Protein AF-A0A3B8JKD3-F1 (afdb_monomer)

Structure (mmCIF, N/CA/C/O backbone):
data_AF-A0A3B8JKD3-F1
#
_entry.id   AF-A0A3B8JKD3-F1
#
loop_
_atom_site.group_PDB
_atom_site.id
_atom_site.type_symbol
_atom_site.label_atom_id
_atom_site.label_alt_id
_atom_site.label_comp_id
_atom_site.label_asym_id
_atom_site.label_entity_id
_atom_site.label_seq_id
_atom_site.pdbx_PDB_ins_code
_atom_site.Cartn_x
_atom_site.Cartn_y
_atom_site.Cartn_z
_atom_site.occupancy
_atom_site.B_iso_or_equiv
_atom_site.auth_seq_id
_atom_site.auth_comp_id
_atom_site.auth_asym_id
_atom_site.auth_atom_id
_atom_site.pdbx_PDB_model_num
ATOM 1 N N . MET A 1 1 ? 1.115 16.798 -11.118 1.00 48.34 1 MET A N 1
ATOM 2 C CA . MET A 1 1 ? 1.775 15.941 -10.109 1.00 48.34 1 MET A CA 1
ATOM 3 C C . MET A 1 1 ? 1.064 16.160 -8.773 1.00 48.34 1 MET A C 1
ATOM 5 O O . MET A 1 1 ? 1.136 17.263 -8.247 1.00 48.34 1 MET A O 1
ATOM 9 N N . ASN A 1 2 ? 0.284 15.192 -8.279 1.00 57.34 2 ASN A N 1
ATOM 10 C CA . ASN A 1 2 ? -0.569 15.360 -7.090 1.00 57.34 2 ASN A CA 1
ATOM 11 C C . ASN A 1 2 ? 0.236 15.135 -5.791 1.00 57.34 2 ASN A C 1
ATOM 13 O O . ASN A 1 2 ? 0.005 14.173 -5.064 1.00 57.34 2 ASN A O 1
ATOM 17 N N . PHE A 1 3 ? 1.233 15.993 -5.539 1.00 58.59 3 PHE A N 1
ATOM 18 C CA . PHE A 1 3 ? 2.107 15.915 -4.354 1.00 58.59 3 PHE A CA 1
ATOM 19 C C . PHE A 1 3 ? 1.315 15.946 -3.044 1.00 58.59 3 PHE A C 1
ATOM 21 O O . PHE A 1 3 ? 1.640 15.221 -2.112 1.00 58.59 3 PHE A O 1
ATOM 28 N N . GLN A 1 4 ? 0.197 16.677 -3.023 1.00 75.94 4 GLN A N 1
ATOM 29 C CA . GLN A 1 4 ? -0.668 16.798 -1.848 1.00 75.94 4 GLN A CA 1
ATOM 30 C C . GLN A 1 4 ? -1.189 15.449 -1.341 1.00 75.94 4 GLN A C 1
ATOM 32 O O . GLN A 1 4 ? -1.415 15.298 -0.144 1.00 75.94 4 GLN A O 1
ATOM 37 N N . LEU A 1 5 ? -1.388 14.470 -2.229 1.00 75.06 5 LEU A N 1
ATOM 38 C CA . LEU A 1 5 ? -1.859 13.149 -1.824 1.00 75.06 5 LEU A CA 1
ATOM 39 C C . LEU A 1 5 ? -0.742 12.336 -1.156 1.00 75.06 5 LEU A C 1
ATOM 41 O O . LEU A 1 5 ? -0.988 11.672 -0.154 1.00 75.06 5 LEU A O 1
ATOM 45 N N . ILE A 1 6 ? 0.479 12.409 -1.693 1.00 78.75 6 ILE A N 1
ATOM 46 C CA . ILE A 1 6 ? 1.632 11.662 -1.174 1.00 78.75 6 ILE A CA 1
ATOM 47 C C . ILE A 1 6 ? 2.107 12.266 0.148 1.00 78.75 6 ILE A C 1
ATOM 49 O O . ILE A 1 6 ? 2.389 11.522 1.083 1.00 78.75 6 ILE A O 1
ATOM 53 N N . ASP A 1 7 ? 2.154 13.594 0.256 1.00 83.94 7 ASP A N 1
ATOM 54 C CA . ASP A 1 7 ? 2.502 14.268 1.508 1.00 83.94 7 ASP A CA 1
ATOM 55 C C . ASP A 1 7 ? 1.487 13.952 2.615 1.00 83.94 7 ASP A C 1
ATOM 57 O O . ASP A 1 7 ? 1.877 13.486 3.683 1.00 83.94 7 ASP A O 1
ATOM 61 N N . ARG A 1 8 ? 0.178 14.036 2.332 1.00 80.94 8 ARG A N 1
ATOM 62 C CA . ARG A 1 8 ? -0.860 13.650 3.308 1.00 80.94 8 ARG A CA 1
ATOM 63 C C . ARG A 1 8 ? -0.779 12.191 3.737 1.00 80.94 8 ARG A C 1
ATOM 65 O O . ARG A 1 8 ? -1.092 11.868 4.884 1.00 80.94 8 ARG A O 1
ATOM 72 N N . ALA A 1 9 ? -0.404 11.310 2.816 1.00 82.00 9 ALA A N 1
ATOM 73 C CA . ALA A 1 9 ? -0.243 9.895 3.100 1.00 82.00 9 ALA A CA 1
ATOM 74 C C . ALA A 1 9 ? 0.966 9.624 4.009 1.00 82.00 9 ALA A C 1
ATOM 76 O O . ALA A 1 9 ? 0.885 8.745 4.861 1.00 82.00 9 ALA A O 1
ATOM 77 N N . LYS A 1 10 ? 2.048 10.406 3.885 1.00 83.56 10 LYS A N 1
ATOM 78 C CA . LYS A 1 10 ? 3.183 10.360 4.820 1.00 83.56 10 LYS A CA 1
ATOM 79 C C . LYS A 1 10 ? 2.793 10.862 6.208 1.00 83.56 10 LYS A C 1
ATOM 81 O O . LYS A 1 10 ? 3.107 10.214 7.192 1.00 83.56 10 LYS A O 1
ATOM 86 N N . GLU A 1 11 ? 2.037 11.957 6.297 1.00 88.69 11 GLU A N 1
ATOM 87 C CA . GLU A 1 11 ? 1.565 12.494 7.587 1.00 88.69 11 GLU A CA 1
ATOM 88 C C . GLU A 1 11 ? 0.621 11.543 8.347 1.00 88.69 11 GLU A C 1
ATOM 90 O O . GLU A 1 11 ? 0.379 11.716 9.540 1.00 88.69 11 GLU A O 1
ATOM 95 N N . ASN A 1 12 ? 0.046 10.554 7.661 1.00 89.12 12 ASN A N 1
ATOM 96 C CA . ASN A 1 12 ? -0.921 9.609 8.216 1.00 89.12 12 ASN A CA 1
ATOM 97 C C . ASN A 1 12 ? -0.505 8.157 7.948 1.00 89.12 12 ASN A C 1
ATOM 99 O O . ASN A 1 12 ? -1.365 7.304 7.733 1.00 89.12 12 ASN A O 1
ATOM 103 N N . GLU A 1 13 ? 0.798 7.884 7.944 1.00 86.69 13 GLU A N 1
ATOM 104 C CA . GLU A 1 13 ? 1.379 6.626 7.469 1.00 86.69 13 GLU A CA 1
ATOM 105 C C . GLU A 1 13 ? 0.772 5.362 8.109 1.00 86.69 13 GLU A C 1
ATOM 107 O O . GLU A 1 13 ? 0.452 4.414 7.386 1.00 86.69 13 GLU A O 1
ATOM 112 N N . ASP A 1 14 ? 0.507 5.388 9.418 1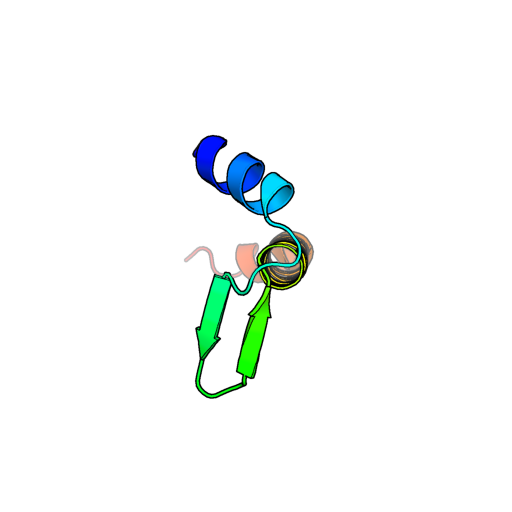.00 90.31 14 ASP A N 1
ATOM 113 C CA . ASP A 1 14 ? -0.107 4.291 10.183 1.00 90.31 14 ASP A CA 1
ATOM 114 C C . ASP A 1 14 ? -1.640 4.214 10.081 1.00 90.31 14 ASP A C 1
ATOM 116 O O . ASP A 1 14 ? -2.252 3.242 10.531 1.00 90.31 14 ASP A O 1
ATOM 120 N N . LYS A 1 15 ? -2.312 5.213 9.494 1.00 91.25 15 LYS A N 1
ATOM 121 C CA . LYS A 1 15 ? -3.774 5.169 9.349 1.00 91.25 15 LYS A CA 1
ATOM 122 C C . LYS A 1 15 ? -4.175 4.254 8.204 1.00 91.25 15 LYS A C 1
ATOM 124 O O . LYS A 1 15 ? -3.543 4.232 7.148 1.00 91.25 15 LYS A O 1
ATOM 129 N N . ILE A 1 16 ? -5.291 3.552 8.392 1.00 91.56 16 ILE A N 1
ATOM 130 C CA . ILE A 1 16 ? -5.934 2.779 7.330 1.00 91.56 16 ILE A CA 1
ATOM 131 C C . ILE A 1 16 ? -6.375 3.734 6.212 1.00 91.56 16 ILE A C 1
ATOM 133 O O . ILE A 1 16 ? -7.147 4.663 6.448 1.00 91.56 16 ILE A O 1
ATOM 137 N N . ALA A 1 17 ? -5.874 3.498 5.003 1.00 88.94 17 ALA A N 1
ATOM 138 C CA . ALA A 1 17 ? -6.231 4.225 3.792 1.00 88.94 17 ALA A CA 1
ATOM 139 C C . ALA A 1 17 ? -7.399 3.556 3.062 1.00 88.94 17 ALA A C 1
ATOM 141 O O . ALA A 1 17 ? -8.300 4.237 2.577 1.00 88.94 17 ALA A O 1
ATOM 142 N N . ILE A 1 18 ? -7.380 2.222 2.977 1.00 89.88 18 ILE A N 1
ATOM 143 C CA . ILE A 1 18 ? -8.377 1.431 2.247 1.00 89.88 18 ILE A CA 1
ATOM 144 C C . ILE A 1 18 ? -8.689 0.165 3.043 1.00 89.88 18 ILE A C 1
ATOM 146 O O . ILE A 1 18 ? -7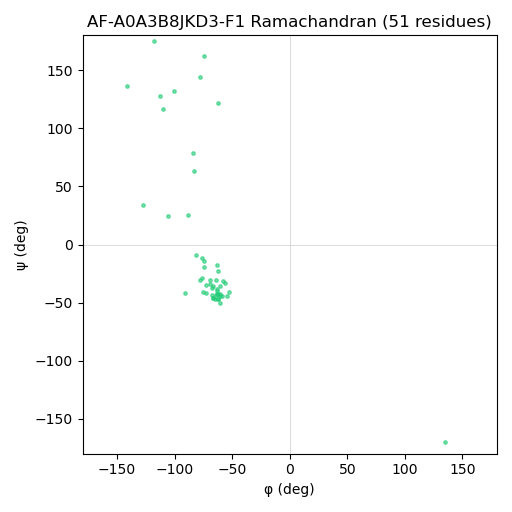.781 -0.505 3.530 1.00 89.88 18 ILE A O 1
ATOM 150 N N . VAL A 1 19 ? -9.971 -0.183 3.137 1.00 91.94 19 VAL A N 1
ATOM 151 C CA . VAL A 1 19 ? -10.426 -1.510 3.569 1.00 91.94 19 VAL A CA 1
ATOM 152 C C . VAL A 1 19 ? -11.015 -2.205 2.348 1.00 91.94 19 VAL A C 1
ATOM 154 O O . VAL A 1 19 ? -11.993 -1.727 1.779 1.00 91.94 19 VAL A O 1
ATOM 157 N N . ALA A 1 20 ? -10.391 -3.301 1.936 1.00 88.06 20 ALA A N 1
ATOM 158 C CA . ALA A 1 20 ? -10.812 -4.136 0.821 1.00 88.06 20 ALA A CA 1
ATOM 159 C C . ALA A 1 20 ? -11.144 -5.547 1.318 1.00 88.06 20 ALA A C 1
ATOM 161 O O . ALA A 1 20 ? -10.961 -5.878 2.492 1.00 88.06 20 ALA A O 1
ATOM 162 N N . THR A 1 21 ? -11.634 -6.393 0.418 1.00 89.94 21 THR A N 1
ATOM 163 C CA . THR A 1 21 ? -11.970 -7.783 0.740 1.00 89.94 21 THR A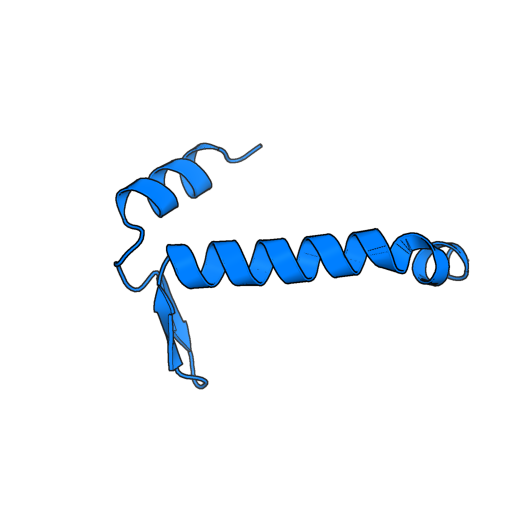 CA 1
ATOM 164 C C . THR A 1 21 ? -10.729 -8.579 1.147 1.00 89.94 21 THR A C 1
ATOM 166 O O . THR A 1 21 ? -10.826 -9.465 1.992 1.00 89.94 21 THR A O 1
ATOM 169 N N . GLU A 1 22 ? -9.556 -8.229 0.609 1.00 85.06 22 GLU A N 1
ATOM 170 C CA . GLU A 1 22 ? -8.274 -8.835 0.988 1.00 85.06 22 GLU A CA 1
ATOM 171 C C . GLU A 1 22 ? -7.725 -8.348 2.340 1.00 85.06 22 GLU A C 1
ATOM 173 O O . GLU A 1 22 ? -6.784 -8.940 2.868 1.00 85.06 22 GLU A O 1
ATOM 178 N N . GLY A 1 23 ? -8.295 -7.286 2.917 1.00 89.88 23 GLY A N 1
ATOM 179 C CA . GLY A 1 23 ? -7.875 -6.732 4.201 1.00 89.88 23 GLY A CA 1
ATOM 180 C C . GLY A 1 23 ? -7.760 -5.210 4.208 1.00 89.88 23 GLY A C 1
ATOM 181 O O . GLY A 1 23 ? -8.194 -4.511 3.292 1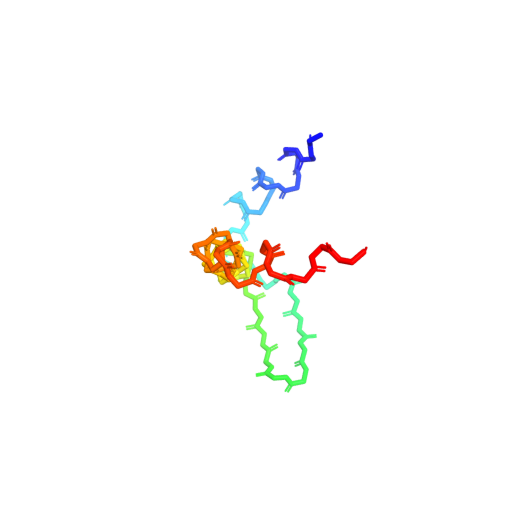.00 89.88 23 GLY A O 1
ATOM 182 N N . ALA A 1 24 ? -7.183 -4.684 5.288 1.00 93.44 24 ALA A N 1
ATOM 183 C CA . ALA A 1 24 ? -6.993 -3.254 5.480 1.00 93.44 24 ALA A CA 1
ATOM 184 C C . ALA A 1 24 ? -5.554 -2.844 5.143 1.00 93.44 24 ALA A C 1
ATOM 186 O O . ALA A 1 24 ? -4.590 -3.445 5.619 1.00 93.44 24 ALA A O 1
ATOM 187 N N . PHE A 1 25 ? -5.414 -1.789 4.347 1.00 91.25 25 PHE A N 1
ATOM 188 C CA . PHE A 1 25 ? -4.134 -1.235 3.928 1.00 91.25 25 PHE A CA 1
ATOM 189 C C . PHE A 1 25 ? -3.945 0.141 4.549 1.00 91.25 25 PHE A C 1
ATOM 191 O O . PHE A 1 25 ? -4.801 1.016 4.404 1.00 91.25 25 PHE A O 1
ATOM 198 N N . THR A 1 26 ? -2.811 0.347 5.217 1.00 94.00 26 THR A N 1
ATOM 199 C CA . THR A 1 26 ? -2.401 1.676 5.676 1.00 94.00 26 THR A CA 1
ATOM 200 C C . THR A 1 26 ? -1.896 2.526 4.515 1.00 94.00 26 THR A C 1
ATOM 202 O O . THR A 1 26 ? -1.530 1.995 3.460 1.00 94.00 26 THR A O 1
ATOM 205 N N . TYR A 1 27 ? -1.844 3.846 4.705 1.00 90.62 27 TYR A N 1
ATOM 206 C CA . TYR A 1 27 ? -1.251 4.756 3.721 1.00 90.62 27 TYR A CA 1
ATOM 207 C C . TYR A 1 27 ? 0.180 4.344 3.365 1.00 90.62 27 TYR A C 1
ATOM 209 O O . TYR A 1 27 ? 0.513 4.278 2.181 1.00 90.62 27 TYR A O 1
ATOM 217 N N . GLN A 1 28 ? 0.995 3.992 4.365 1.00 89.38 28 GLN A N 1
ATOM 218 C CA . GLN A 1 28 ? 2.368 3.527 4.163 1.00 89.38 28 GLN A CA 1
ATOM 219 C C . GLN A 1 28 ? 2.423 2.253 3.315 1.00 89.38 28 GLN A C 1
ATOM 221 O O . GLN A 1 28 ? 3.156 2.186 2.326 1.00 89.38 28 GLN A O 1
ATOM 226 N N . ASN A 1 29 ? 1.621 1.247 3.675 1.00 91.12 29 ASN A N 1
ATOM 227 C CA . ASN A 1 29 ? 1.661 -0.056 3.023 1.00 91.12 29 ASN A CA 1
ATOM 228 C C . ASN A 1 29 ? 1.168 0.030 1.569 1.00 91.12 29 ASN A C 1
ATOM 230 O O . ASN A 1 29 ? 1.745 -0.582 0.667 1.00 91.12 29 ASN A O 1
ATOM 234 N N . LEU A 1 30 ? 0.146 0.856 1.323 1.00 90.06 30 LEU A N 1
ATOM 235 C CA . LEU A 1 30 ? -0.385 1.112 -0.012 1.00 90.06 30 LEU A CA 1
ATOM 236 C C . LEU A 1 30 ? 0.630 1.850 -0.899 1.00 90.06 30 LEU A C 1
ATOM 238 O O . LEU A 1 30 ? 0.857 1.444 -2.041 1.00 90.06 30 LEU A O 1
ATOM 242 N N . LEU A 1 31 ? 1.281 2.898 -0.381 1.00 89.75 31 LEU A N 1
ATOM 243 C CA . LEU A 1 31 ? 2.327 3.635 -1.102 1.00 89.75 31 LEU A CA 1
ATOM 244 C C . LEU A 1 31 ? 3.527 2.750 -1.425 1.00 89.75 31 LEU A C 1
ATOM 246 O O . LEU A 1 31 ? 3.986 2.725 -2.562 1.00 89.75 31 LEU A O 1
ATOM 250 N N . HIS A 1 32 ? 4.015 1.994 -0.446 1.00 90.00 32 HIS A N 1
ATOM 251 C CA . HIS A 1 32 ? 5.161 1.118 -0.643 1.00 90.00 32 HIS A CA 1
ATOM 252 C C . HIS A 1 32 ? 4.855 0.003 -1.653 1.00 90.00 32 HIS A C 1
ATOM 254 O O . HIS A 1 32 ? 5.648 -0.265 -2.558 1.00 90.00 32 HIS A O 1
ATOM 260 N N . THR A 1 33 ? 3.676 -0.617 -1.550 1.00 89.06 33 THR A N 1
ATOM 261 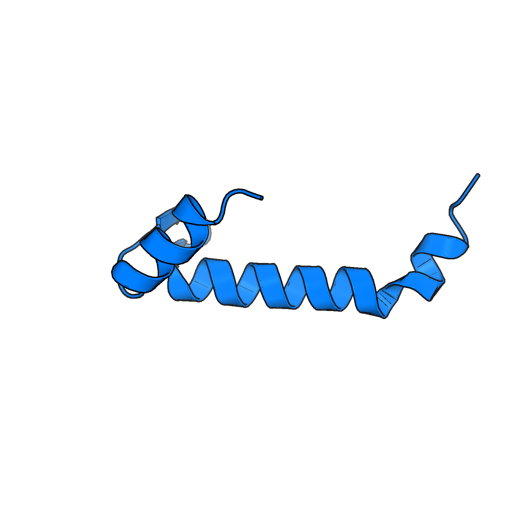C CA . THR A 1 33 ? 3.264 -1.692 -2.461 1.00 89.06 33 THR A CA 1
ATOM 262 C C . THR A 1 33 ? 3.051 -1.176 -3.881 1.00 89.06 33 THR A C 1
ATOM 264 O O . THR A 1 33 ? 3.573 -1.774 -4.823 1.00 89.06 33 THR A O 1
ATOM 267 N N . SER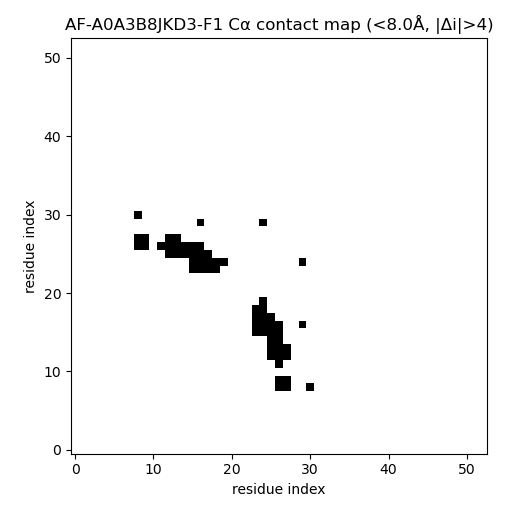 A 1 34 ? 2.351 -0.051 -4.046 1.00 88.31 34 SER A N 1
ATOM 268 C CA . SER A 1 34 ? 2.138 0.564 -5.363 1.00 88.31 34 SER A CA 1
ATOM 269 C C . SER A 1 34 ? 3.447 1.022 -6.003 1.00 88.31 34 SER A C 1
ATOM 271 O O . SER A 1 34 ? 3.666 0.735 -7.177 1.00 88.31 34 SER A O 1
ATOM 273 N N . ALA A 1 35 ? 4.355 1.640 -5.239 1.00 88.88 35 ALA A N 1
ATOM 274 C CA . ALA A 1 35 ? 5.676 2.021 -5.730 1.00 88.88 35 ALA A CA 1
ATOM 275 C C . ALA A 1 35 ? 6.474 0.798 -6.196 1.00 88.88 35 ALA A C 1
ATOM 277 O O . ALA A 1 35 ? 7.039 0.815 -7.282 1.00 88.88 35 ALA A O 1
ATOM 278 N N . ARG A 1 36 ? 6.470 -0.298 -5.428 1.00 88.69 36 ARG A N 1
ATOM 279 C CA . ARG A 1 36 ? 7.165 -1.537 -5.802 1.00 88.69 36 ARG A CA 1
ATOM 280 C C . ARG A 1 36 ? 6.609 -2.162 -7.085 1.00 88.69 36 ARG A C 1
ATOM 282 O O . ARG A 1 36 ? 7.393 -2.598 -7.924 1.00 88.69 36 ARG A O 1
ATOM 289 N N . ILE A 1 37 ? 5.285 -2.191 -7.249 1.00 87.88 37 ILE A N 1
ATOM 290 C CA . ILE A 1 37 ? 4.637 -2.677 -8.478 1.00 87.88 37 ILE A CA 1
ATOM 291 C C . ILE A 1 37 ? 4.986 -1.764 -9.654 1.00 87.88 37 ILE A C 1
ATOM 293 O O . ILE A 1 37 ? 5.395 -2.263 -10.695 1.00 87.88 37 ILE A O 1
ATOM 297 N N . ALA A 1 38 ? 4.887 -0.444 -9.484 1.00 86.75 38 ALA A N 1
ATOM 298 C CA . ALA A 1 38 ? 5.237 0.521 -10.522 1.00 86.75 38 ALA A CA 1
ATOM 299 C C . ALA A 1 38 ? 6.711 0.399 -10.937 1.00 86.75 38 ALA A C 1
ATOM 301 O O . ALA A 1 38 ? 7.004 0.370 -12.127 1.00 86.75 38 ALA A O 1
ATOM 302 N N . THR A 1 39 ? 7.632 0.242 -9.981 1.00 85.06 39 THR A N 1
ATOM 303 C CA . THR A 1 39 ? 9.045 -0.028 -10.270 1.00 85.06 39 THR A CA 1
ATOM 304 C C . THR A 1 39 ? 9.196 -1.303 -11.083 1.00 85.06 39 THR A C 1
ATOM 306 O O . THR A 1 39 ? 9.918 -1.290 -12.067 1.00 85.06 39 THR A O 1
ATOM 309 N N . LYS A 1 40 ? 8.495 -2.389 -10.733 1.00 83.19 40 LYS A N 1
ATOM 310 C CA . LYS A 1 40 ? 8.543 -3.638 -11.506 1.00 83.19 40 LYS A CA 1
ATOM 311 C C . LYS A 1 40 ? 7.924 -3.522 -12.895 1.00 83.19 40 LYS A C 1
ATOM 313 O O . LYS A 1 40 ? 8.449 -4.118 -13.825 1.00 83.19 40 LYS A O 1
ATOM 318 N N . LEU A 1 41 ? 6.865 -2.737 -13.044 1.00 79.56 41 LEU A N 1
ATOM 319 C CA . LEU A 1 41 ? 6.269 -2.433 -14.342 1.00 79.56 41 LEU A CA 1
ATOM 320 C C . LEU A 1 41 ? 7.251 -1.664 -15.242 1.00 79.56 41 LEU A C 1
ATOM 322 O O . LEU A 1 41 ? 7.318 -1.924 -16.436 1.00 79.56 41 LEU A O 1
ATOM 326 N N . LEU A 1 42 ? 8.029 -0.745 -14.664 1.00 79.50 42 LEU A N 1
ATOM 327 C CA . LEU A 1 42 ? 9.065 0.016 -15.372 1.00 79.50 42 LEU A CA 1
ATOM 328 C C . LEU A 1 42 ? 10.354 -0.791 -15.613 1.00 79.50 42 LEU A C 1
ATOM 330 O O . LEU A 1 42 ? 11.050 -0.557 -16.592 1.00 79.50 42 LEU A O 1
ATOM 334 N N . ASP A 1 43 ? 10.680 -1.731 -14.731 1.00 75.44 43 ASP A N 1
ATOM 335 C CA . ASP A 1 43 ? 11.811 -2.662 -14.865 1.00 75.44 43 ASP A CA 1
ATOM 336 C C . ASP A 1 43 ? 11.559 -3.663 -16.007 1.00 75.44 43 ASP A C 1
ATOM 338 O O . ASP A 1 43 ? 12.479 -4.057 -16.710 1.00 75.44 43 ASP A O 1
ATOM 342 N N . ASN A 1 44 ? 10.291 -4.006 -16.260 1.00 63.81 44 ASN A N 1
ATOM 343 C CA . ASN A 1 44 ? 9.855 -4.872 -17.360 1.00 63.81 44 ASN A CA 1
ATOM 344 C C . ASN A 1 44 ? 9.578 -4.108 -18.673 1.00 63.81 44 ASN A C 1
ATOM 346 O O . ASN A 1 44 ? 8.778 -4.531 -19.505 1.00 63.81 44 ASN A O 1
ATOM 350 N N . VAL A 1 45 ? 10.215 -2.948 -18.869 1.00 58.28 45 VAL A N 1
ATOM 351 C CA . VAL A 1 45 ? 10.039 -2.135 -20.084 1.00 58.28 45 VAL A CA 1
ATOM 352 C C . VAL A 1 45 ? 10.490 -2.867 -21.352 1.00 58.28 45 VAL A C 1
ATOM 354 O O . VAL A 1 45 ? 9.984 -2.549 -22.424 1.00 58.28 45 VAL A O 1
ATOM 357 N N . GLU A 1 46 ? 11.371 -3.865 -21.251 1.00 55.19 46 GLU A N 1
ATOM 358 C CA . GLU A 1 46 ? 11.759 -4.703 -22.394 1.00 55.19 46 GLU A CA 1
ATOM 359 C C . GLU A 1 46 ? 10.569 -5.504 -22.965 1.00 55.19 46 GLU A C 1
ATOM 361 O O . GLU A 1 46 ? 10.396 -5.527 -24.180 1.00 55.19 46 GLU A O 1
ATOM 366 N N . ASP A 1 47 ? 9.676 -6.046 -22.126 1.00 54.62 47 ASP A N 1
ATOM 367 C CA . ASP A 1 47 ? 8.466 -6.769 -22.570 1.00 54.62 47 ASP A CA 1
ATOM 368 C C . ASP A 1 47 ? 7.398 -5.809 -23.139 1.00 54.62 47 ASP A C 1
ATOM 370 O O . ASP A 1 47 ? 6.735 -6.087 -24.138 1.00 54.62 47 ASP A O 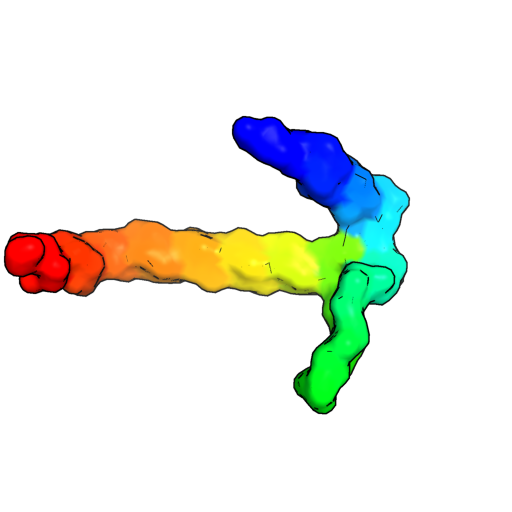1
ATOM 374 N N . LEU A 1 48 ? 7.289 -4.603 -22.568 1.00 54.31 48 LEU A N 1
ATOM 375 C CA . LEU A 1 48 ? 6.349 -3.569 -23.024 1.00 54.31 48 LEU A CA 1
ATOM 376 C C . LEU A 1 48 ? 6.766 -2.879 -24.337 1.00 54.31 48 LEU A C 1
ATOM 378 O O . LEU A 1 48 ? 5.918 -2.272 -24.996 1.00 54.31 48 LEU A O 1
ATOM 382 N N . GLN A 1 49 ? 8.040 -2.943 -24.738 1.00 52.44 49 GLN A N 1
ATOM 383 C CA . GLN A 1 49 ? 8.490 -2.429 -26.040 1.00 52.44 49 GLN A CA 1
ATOM 384 C C . GLN A 1 49 ? 8.111 -3.360 -27.202 1.00 52.44 49 GLN A C 1
ATOM 386 O O . GLN A 1 49 ? 7.842 -2.861 -28.296 1.00 52.44 49 GLN A O 1
ATOM 391 N N . GLU A 1 50 ? 7.995 -4.670 -26.962 1.00 49.50 50 GLU A N 1
ATOM 392 C CA . GLU A 1 50 ? 7.604 -5.668 -27.974 1.00 49.50 50 GLU A CA 1
ATOM 393 C C . GLU A 1 50 ? 6.097 -5.625 -28.312 1.00 49.50 50 GLU A C 1
ATOM 395 O O . GLU A 1 50 ? 5.676 -6.144 -29.344 1.00 49.50 50 GLU A O 1
ATOM 400 N N . GLN A 1 51 ? 5.271 -4.952 -27.495 1.00 48.41 51 GLN A N 1
ATOM 401 C CA . GLN A 1 51 ? 3.832 -4.746 -27.743 1.00 48.41 51 GLN A CA 1
ATOM 402 C C . GLN A 1 51 ? 3.456 -3.324 -28.185 1.00 48.41 51 G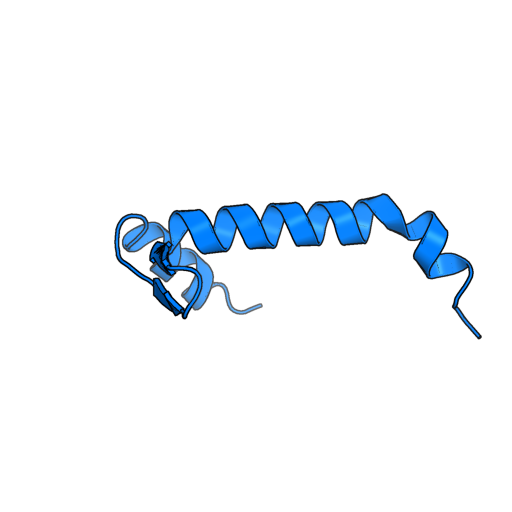LN A C 1
ATOM 404 O O . GLN A 1 51 ? 2.312 -2.891 -28.026 1.00 48.41 51 GLN A O 1
ATOM 409 N N . ARG A 1 52 ? 4.385 -2.573 -28.781 1.00 47.53 52 ARG A N 1
ATOM 410 C CA . ARG A 1 52 ? 4.008 -1.388 -29.564 1.00 47.53 52 ARG A CA 1
ATOM 411 C C . ARG A 1 52 ? 3.633 -1.809 -30.989 1.00 47.53 52 ARG A C 1
ATOM 413 O O . ARG A 1 52 ? 4.444 -1.667 -31.901 1.00 47.53 52 ARG A O 1
ATOM 420 N N . VAL A 1 53 ? 2.412 -2.330 -31.148 1.00 50.66 53 VAL A N 1
ATOM 421 C CA . VAL A 1 53 ? 1.700 -2.424 -32.442 1.00 50.66 53 VAL A CA 1
ATOM 422 C C . VAL A 1 53 ? 1.034 -1.103 -32.807 1.00 50.66 53 VAL A C 1
ATOM 424 O O . VAL A 1 53 ? 0.572 -0.394 -31.883 1.00 50.66 53 VAL A O 1
#

Nearest PDB structures (foldseek):
  2v7b-assembly2_B  TM=8.337E-01  e=3.679E+00  Paraburkholderia xenovorans LB400
  8hu6-assembly1_A  TM=6.404E-01  e=8.285E+00  Homo sapiens

Secondary structure (DSSP, 8-state):
--HHHHHHHHHTTTSEEEEETTEEEEHHHHHHHHHHHHHHHHHTHHHHHTT--

Radius of gyration: 14.65 Å; Cα contacts (8 Å, |Δi|>4): 30; chains: 1; bounding box: 24×26×43 Å

pLDDT: mean 78.73, std 15.04, range [47.53, 94.0]

Solven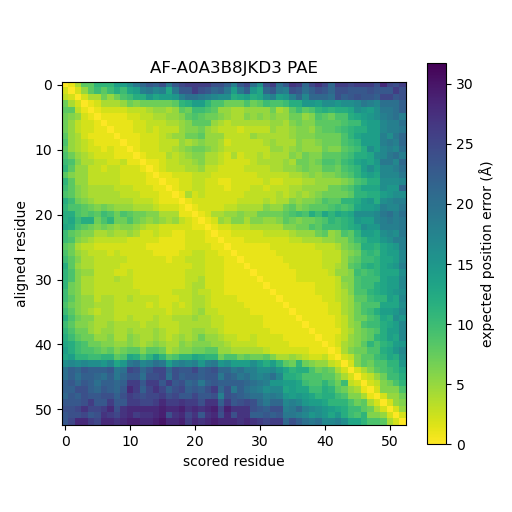t-accessible surface area (backbone atoms only — not comparable to full-atom values): 3179 Å² total; per-residue (Å²): 131,76,55,71,59,58,54,54,31,61,80,38,29,87,41,76,67,47,79,54,96,92,45,76,34,26,28,44,57,47,52,52,50,51,50,54,51,51,50,51,58,61,70,43,43,73,65,60,60,77,68,72,124

Mean predicted aligned error: 8.64 Å

Foldseek 3Di:
DPVVLLVVLVVFQVDFPDQDPVGTDRSVRVVVVVVVVVVVVVVVVVVVVVPPD

Sequence (53 aa):
MNFQLIDRAKENEDKIAIVATEGAFTYQNLLHTSARIATKLLDNVEDLQEQRV